Protein AF-A0A7V9IJB0-F1 (afdb_monomer_lite)

Secondary structure (DSSP, 8-state):
----TTSS--TT-------EEEEE-TTT--EEEEES-TT-HHHHHHHHH-TTTEE-GGGS-HHHHHT-PPPHHHHHHHHHHHHHHSS-HHHHHHT-SPPPPPPPP--------------

Foldseek 3Di:
DPDPPPDPDDPPDPDDDPQWDWDADPPPRDIAIEGDDPPDPVVVVVCVVPVPRYDYNVPDDPVVVVPDDDDPVVVVVVVVVCLQPVDDPVVNVVPPPRDDDDDPPPPPDPPPDPPDDDD

pLDDT: mean 76.52, std 19.61, range [32.88, 96.81]

Radius of gyration: 21.67 Å; chains: 1; bounding box: 53×58×51 Å

Sequence (119 aa):
MQRTEDTGQSGSDNYVRNSVKAVIDAYDGSVTFYVVDDADPILKTWQSVYPDLFTPGDEVPDELREHFRYPEDLFRVQTELYSKYRLEAADFFDRQGAWSVAQAPSIAPRSEGADTAVP

Structure (mmCIF, N/CA/C/O backbone):
data_AF-A0A7V9IJB0-F1
#
_entry.id   AF-A0A7V9IJB0-F1
#
loop_
_atom_site.group_PDB
_atom_site.id
_atom_site.type_symbol
_atom_site.label_atom_id
_atom_site.label_alt_id
_atom_site.label_comp_id
_atom_site.label_asym_id
_atom_site.label_entity_id
_atom_site.label_seq_id
_atom_site.pdbx_PDB_ins_code
_atom_site.Cartn_x
_atom_site.Cartn_y
_atom_site.Cartn_z
_atom_site.occupancy
_atom_site.B_iso_or_equiv
_atom_site.auth_seq_id
_atom_site.auth_comp_id
_atom_site.auth_asym_id
_atom_site.auth_atom_id
_atom_site.pdbx_PDB_model_num
ATOM 1 N N . MET A 1 1 ? 27.015 3.263 -10.209 1.00 41.66 1 MET A N 1
ATOM 2 C CA . MET A 1 1 ? 25.607 2.905 -9.941 1.00 41.66 1 MET A CA 1
ATOM 3 C C . MET A 1 1 ? 25.3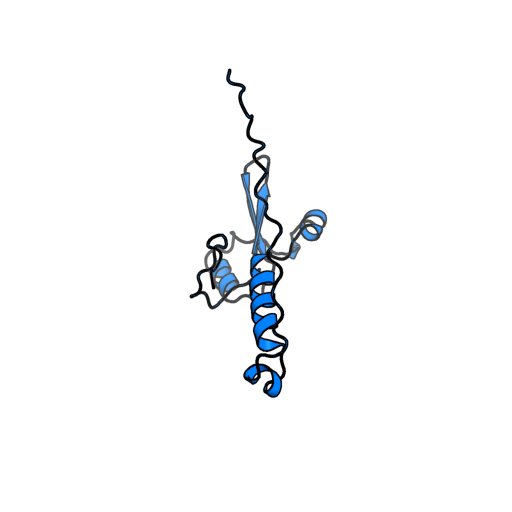93 2.978 -8.431 1.00 41.66 1 MET A C 1
ATOM 5 O O . MET A 1 1 ? 25.412 1.950 -7.770 1.00 41.66 1 MET A O 1
ATOM 9 N N . GLN A 1 2 ? 25.323 4.183 -7.860 1.00 32.88 2 GLN A N 1
ATOM 10 C CA . GLN A 1 2 ? 24.994 4.347 -6.439 1.00 32.88 2 GLN A CA 1
ATOM 11 C C . GLN A 1 2 ? 23.480 4.166 -6.327 1.00 32.88 2 GLN A C 1
ATOM 13 O O . GLN A 1 2 ? 22.729 5.027 -6.772 1.00 32.88 2 GLN A O 1
ATOM 18 N N . ARG A 1 3 ? 23.041 2.987 -5.870 1.00 49.59 3 ARG A N 1
ATOM 19 C CA . ARG A 1 3 ? 21.636 2.761 -5.524 1.00 49.59 3 ARG A CA 1
ATOM 20 C C . ARG A 1 3 ? 21.398 3.481 -4.211 1.00 49.59 3 ARG A C 1
ATOM 22 O O . ARG A 1 3 ? 22.019 3.142 -3.213 1.00 49.59 3 ARG A O 1
ATOM 29 N N . THR A 1 4 ? 20.566 4.505 -4.270 1.00 49.88 4 THR A N 1
ATOM 30 C CA . THR A 1 4 ? 20.122 5.304 -3.138 1.00 49.88 4 THR A CA 1
ATOM 31 C C . THR A 1 4 ? 19.570 4.379 -2.051 1.00 49.88 4 THR A C 1
ATOM 33 O O . THR A 1 4 ? 18.558 3.721 -2.268 1.00 49.88 4 THR A O 1
ATOM 36 N N . GLU A 1 5 ? 20.247 4.320 -0.902 1.00 51.38 5 GLU A N 1
ATOM 37 C CA . GLU A 1 5 ? 19.873 3.525 0.286 1.00 51.38 5 GLU A CA 1
ATOM 38 C C . GLU A 1 5 ? 18.559 3.995 0.946 1.00 51.38 5 GLU A C 1
ATOM 40 O O . GLU A 1 5 ? 18.138 3.459 1.963 1.00 51.38 5 GLU A O 1
ATOM 45 N N . ASP A 1 6 ? 17.905 4.996 0.355 1.00 56.31 6 ASP A N 1
ATOM 46 C CA . ASP A 1 6 ? 16.731 5.697 0.883 1.00 56.31 6 ASP A CA 1
ATOM 47 C C . ASP A 1 6 ? 15.400 5.031 0.497 1.00 56.31 6 ASP A C 1
ATOM 49 O O . ASP A 1 6 ? 14.324 5.485 0.869 1.00 56.31 6 ASP A O 1
ATOM 53 N N . THR A 1 7 ? 15.450 3.942 -0.271 1.00 59.00 7 THR A N 1
ATOM 54 C CA . THR A 1 7 ? 14.273 3.102 -0.519 1.00 59.00 7 THR A CA 1
ATOM 55 C C . THR A 1 7 ? 14.418 1.766 0.153 1.00 59.00 7 THR A C 1
ATOM 57 O O . THR A 1 7 ? 15.457 1.126 0.016 1.00 59.00 7 THR A O 1
ATOM 60 N N . GLY A 1 8 ? 13.344 1.299 0.790 1.00 61.66 8 GLY A N 1
ATOM 61 C CA . GLY A 1 8 ? 13.279 0.000 1.467 1.00 61.66 8 GLY A CA 1
ATOM 62 C C . GLY A 1 8 ? 13.382 -1.223 0.545 1.00 61.66 8 GLY A C 1
ATOM 63 O O . GLY A 1 8 ? 12.994 -2.308 0.959 1.00 61.66 8 GLY A O 1
ATOM 64 N N . GLN A 1 9 ? 13.867 -1.057 -0.689 1.00 60.38 9 GLN A N 1
ATOM 65 C CA . GLN A 1 9 ? 14.067 -2.119 -1.670 1.00 60.38 9 GLN A CA 1
ATOM 66 C C . GLN A 1 9 ? 15.563 -2.352 -1.907 1.00 60.38 9 GLN A C 1
ATOM 68 O O . GLN A 1 9 ? 16.300 -1.456 -2.328 1.00 60.38 9 GLN A O 1
ATOM 73 N N . SER A 1 10 ? 16.003 -3.581 -1.654 1.00 64.62 10 SER A N 1
ATOM 74 C CA . SER A 1 10 ? 17.345 -4.075 -1.945 1.00 64.62 10 SER A CA 1
ATOM 75 C C . SER A 1 10 ? 17.483 -4.429 -3.428 1.00 64.62 10 SER A C 1
ATOM 77 O O . SER A 1 10 ? 16.531 -4.808 -4.105 1.00 64.62 10 SER A O 1
ATOM 79 N N . GLY A 1 11 ? 18.712 -4.401 -3.951 1.00 66.25 11 GLY A N 1
ATOM 80 C CA . GLY A 1 11 ? 19.006 -4.844 -5.322 1.00 66.25 11 GLY A CA 1
ATOM 81 C C . GLY A 1 11 ? 18.730 -6.332 -5.596 1.00 66.25 11 GLY A C 1
ATOM 82 O O . GLY A 1 11 ? 18.851 -6.756 -6.744 1.00 66.25 11 GLY A O 1
ATOM 83 N N . SER A 1 12 ? 18.405 -7.115 -4.565 1.00 74.19 12 SER A N 1
ATOM 84 C CA . SER A 1 12 ? 17.994 -8.521 -4.651 1.00 74.19 12 SER A CA 1
ATOM 85 C C . SER A 1 12 ? 16.489 -8.722 -4.835 1.00 74.19 12 SER A C 1
ATOM 87 O O . SER A 1 12 ? 16.064 -9.850 -5.081 1.00 74.19 12 SER A O 1
ATOM 89 N N . ASP A 1 13 ? 15.687 -7.670 -4.683 1.00 76.38 13 ASP A N 1
ATOM 90 C CA . ASP A 1 13 ? 14.237 -7.804 -4.643 1.00 76.38 13 ASP A CA 1
ATOM 91 C C . ASP A 1 13 ? 13.693 -7.986 -6.061 1.00 76.38 13 ASP A C 1
ATOM 93 O O . ASP A 1 13 ? 13.961 -7.204 -6.974 1.00 76.38 13 ASP A O 1
ATOM 97 N N . ASN A 1 14 ? 12.947 -9.070 -6.262 1.00 84.00 14 ASN A N 1
ATOM 98 C CA . ASN A 1 14 ? 12.400 -9.470 -7.559 1.00 84.00 14 ASN A CA 1
ATOM 99 C C . ASN A 1 14 ? 10.877 -9.290 -7.648 1.00 84.00 14 ASN A C 1
ATOM 101 O O . ASN A 1 14 ? 10.283 -9.596 -8.683 1.00 84.00 14 ASN A O 1
ATOM 105 N N . TYR A 1 15 ? 10.246 -8.811 -6.575 1.00 86.44 15 TYR A N 1
ATOM 106 C CA . TYR A 1 15 ? 8.805 -8.650 -6.474 1.00 86.44 15 TYR A CA 1
ATOM 107 C C . TYR A 1 15 ? 8.454 -7.365 -5.736 1.00 86.44 15 TYR A C 1
ATOM 109 O O . TYR A 1 15 ? 8.913 -7.137 -4.621 1.00 86.44 15 TYR A O 1
ATOM 117 N N . VAL A 1 16 ? 7.595 -6.553 -6.346 1.00 87.56 16 VAL A N 1
ATOM 118 C CA . VAL A 1 16 ? 7.068 -5.333 -5.738 1.00 87.56 16 VAL A CA 1
ATOM 119 C C . VAL A 1 16 ? 5.671 -5.045 -6.297 1.00 87.56 16 VAL A C 1
ATOM 121 O O . VAL A 1 16 ? 5.440 -5.138 -7.506 1.00 87.56 16 VAL A O 1
ATOM 124 N N . ARG A 1 17 ? 4.718 -4.726 -5.414 1.00 91.19 17 ARG A N 1
ATOM 125 C CA . ARG A 1 17 ? 3.319 -4.408 -5.743 1.00 91.19 17 ARG A CA 1
ATOM 126 C C . ARG A 1 17 ? 2.771 -3.337 -4.800 1.00 91.19 17 ARG A C 1
ATOM 128 O O . ARG A 1 17 ? 3.274 -3.154 -3.697 1.00 91.19 17 ARG A O 1
ATOM 135 N N . ASN A 1 18 ? 1.731 -2.634 -5.245 1.00 92.81 18 ASN A N 1
ATOM 136 C CA . ASN A 1 18 ? 0.996 -1.642 -4.453 1.00 92.81 18 ASN A CA 1
ATOM 137 C C . ASN A 1 18 ? -0.318 -2.249 -3.938 1.00 92.81 18 ASN A C 1
ATOM 139 O O . ASN A 1 18 ? -1.397 -1.796 -4.312 1.00 92.81 18 ASN A O 1
ATOM 143 N N . SER A 1 19 ? -0.219 -3.318 -3.151 1.00 94.12 19 SER A N 1
ATOM 144 C CA . SER A 1 19 ? -1.374 -4.174 -2.851 1.00 94.12 19 SER A CA 1
ATOM 145 C C . SER A 1 19 ? -2.247 -3.653 -1.715 1.00 94.12 19 SER A C 1
ATOM 147 O O . SER A 1 19 ? -3.443 -3.928 -1.692 1.00 94.12 19 SER A O 1
ATOM 149 N N . VAL A 1 20 ? -1.669 -2.889 -0.783 1.00 94.81 20 VAL A N 1
ATOM 150 C CA . VAL A 1 20 ? -2.346 -2.404 0.428 1.00 94.81 20 VAL A CA 1
ATOM 151 C C . VAL A 1 20 ? -1.983 -0.945 0.695 1.00 94.81 20 VAL A C 1
ATOM 153 O O . VAL A 1 20 ? -0.842 -0.528 0.483 1.00 94.81 20 VAL A O 1
ATOM 156 N N . LYS A 1 21 ? -2.946 -0.173 1.205 1.00 94.44 21 LYS A N 1
ATOM 157 C CA . LYS A 1 21 ? -2.736 1.164 1.771 1.00 94.44 21 LYS A CA 1
ATOM 158 C C . LYS A 1 21 ? -3.056 1.142 3.258 1.00 94.44 21 LYS A C 1
ATOM 160 O O . LYS A 1 21 ? -4.158 0.770 3.643 1.00 94.44 21 LYS A O 1
ATOM 165 N N . ALA A 1 22 ? -2.097 1.554 4.080 1.00 94.44 22 ALA A N 1
ATOM 166 C CA . ALA A 1 22 ? -2.313 1.764 5.505 1.00 94.44 22 ALA A CA 1
ATOM 167 C C . ALA A 1 22 ? -2.719 3.220 5.747 1.00 94.44 22 ALA A C 1
ATOM 169 O O . ALA A 1 22 ? -2.058 4.141 5.263 1.00 94.44 22 ALA A O 1
ATOM 170 N N . VAL A 1 23 ? -3.802 3.415 6.487 1.00 94.25 23 VAL A N 1
ATOM 171 C CA . VAL A 1 23 ? -4.328 4.725 6.872 1.00 94.25 23 VAL A CA 1
ATOM 172 C C . VAL A 1 23 ? -4.314 4.784 8.386 1.00 94.25 23 VAL A C 1
ATOM 174 O O . VAL A 1 23 ? -4.744 3.8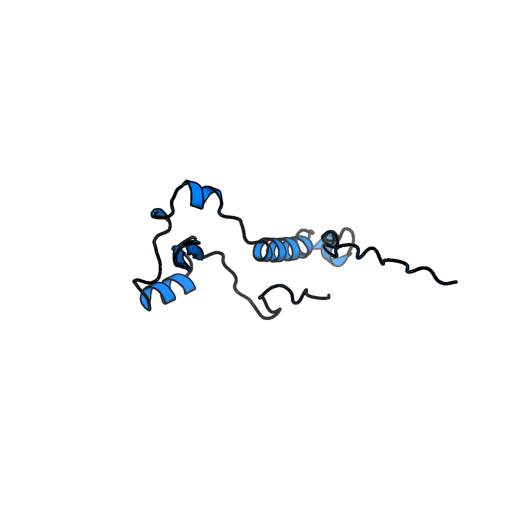37 9.038 1.00 94.25 23 VAL A O 1
ATOM 177 N N . ILE A 1 24 ? -3.786 5.876 8.926 1.00 94.94 24 ILE A N 1
ATOM 178 C CA . ILE A 1 24 ? -3.666 6.082 10.366 1.00 94.94 24 ILE A CA 1
ATOM 179 C C . ILE A 1 24 ? -4.656 7.172 10.759 1.00 94.94 24 ILE A C 1
ATOM 181 O O . ILE A 1 24 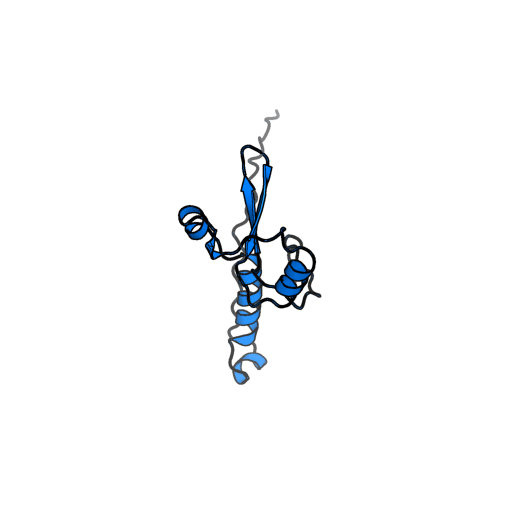? -4.611 8.269 10.196 1.00 94.94 24 ILE A O 1
ATOM 185 N N . ASP A 1 25 ? -5.529 6.873 11.714 1.00 93.38 25 ASP A N 1
ATOM 186 C CA . ASP A 1 25 ? -6.365 7.885 12.344 1.00 93.38 25 ASP A CA 1
ATOM 187 C C . ASP A 1 25 ? -5.485 8.812 13.196 1.00 93.38 25 ASP A C 1
ATOM 189 O O . ASP A 1 25 ? -4.693 8.371 14.031 1.00 93.38 25 ASP A O 1
ATOM 193 N N . ALA A 1 26 ? -5.588 10.119 12.962 1.00 93.81 26 ALA A N 1
ATOM 194 C CA . ALA A 1 26 ? -4.730 11.104 13.615 1.00 93.81 26 ALA A CA 1
ATOM 195 C C . ALA A 1 26 ? -5.106 11.380 15.082 1.00 93.81 26 ALA A C 1
ATOM 197 O O . ALA A 1 26 ? -4.299 11.956 15.813 1.00 93.81 26 ALA A O 1
ATOM 198 N N . TYR A 1 27 ? -6.318 11.018 15.507 1.00 94.31 27 TYR A N 1
ATOM 199 C CA . TYR A 1 27 ? -6.821 11.254 16.856 1.00 94.31 27 TYR A CA 1
ATOM 200 C C . TYR A 1 27 ? -6.473 10.112 17.806 1.00 94.31 27 TYR A C 1
ATOM 202 O O . TYR A 1 27 ? -6.023 10.380 18.921 1.00 94.31 27 TYR A O 1
ATOM 210 N N . ASP A 1 28 ? -6.679 8.861 17.389 1.00 95.62 28 ASP A N 1
ATOM 211 C CA . ASP A 1 28 ? -6.460 7.685 18.244 1.00 95.62 28 ASP A CA 1
ATOM 212 C C . ASP A 1 28 ? -5.285 6.790 17.817 1.00 95.62 28 ASP A C 1
ATOM 214 O O . ASP A 1 28 ? -4.844 5.940 18.595 1.00 95.62 28 ASP A O 1
ATOM 218 N N . GLY A 1 29 ? -4.718 7.014 16.628 1.00 95.31 29 GLY A N 1
ATOM 219 C CA . GLY A 1 29 ? -3.592 6.242 16.106 1.00 95.31 29 GLY A CA 1
ATOM 220 C C . GLY A 1 29 ? -3.968 4.857 15.578 1.00 95.31 29 GLY A C 1
ATOM 221 O O . GLY A 1 29 ? -3.072 4.059 15.293 1.00 95.31 29 GLY A O 1
ATOM 222 N N . SER A 1 30 ? -5.260 4.544 15.453 1.00 95.44 30 SER A N 1
ATOM 223 C CA . SER A 1 30 ? -5.720 3.299 14.845 1.00 95.44 30 SER A CA 1
ATOM 224 C C . SER A 1 30 ? -5.253 3.200 13.394 1.00 95.44 30 SER A C 1
ATOM 226 O O . SER A 1 30 ? -5.188 4.186 12.661 1.00 95.44 30 SER A O 1
ATOM 228 N N . VAL A 1 31 ? -4.882 1.987 12.981 1.00 95.94 31 VAL A N 1
ATOM 229 C CA . VAL A 1 31 ? -4.385 1.713 11.631 1.00 95.94 31 VAL A CA 1
ATOM 230 C C . VAL A 1 31 ? -5.395 0.843 10.909 1.00 95.94 31 VAL A C 1
ATOM 232 O O . VAL A 1 31 ? -5.721 -0.245 11.378 1.00 95.94 31 VAL A O 1
ATOM 235 N N . THR A 1 32 ? -5.853 1.304 9.751 1.00 95.81 32 THR A N 1
ATOM 236 C CA . THR A 1 32 ? -6.725 0.538 8.858 1.00 95.81 32 THR A CA 1
ATOM 237 C C . THR A 1 32 ? -5.963 0.181 7.589 1.00 95.81 32 THR A C 1
ATOM 239 O O . THR A 1 32 ? -5.350 1.049 6.962 1.00 95.81 32 THR A O 1
ATOM 242 N N . PHE A 1 33 ? -5.986 -1.095 7.207 1.00 96.44 33 PHE A N 1
ATOM 243 C CA . PHE A 1 33 ? -5.324 -1.592 6.003 1.00 96.44 33 PHE A CA 1
ATOM 244 C C . PHE A 1 33 ? -6.348 -1.823 4.898 1.00 96.44 33 PHE A C 1
ATOM 246 O O . PHE A 1 33 ? -7.094 -2.794 4.939 1.00 96.44 33 PHE A O 1
ATOM 253 N N . TYR A 1 34 ? -6.350 -0.967 3.883 1.00 96.19 34 TYR A N 1
ATOM 254 C CA . TYR A 1 34 ? -7.238 -1.093 2.735 1.00 96.19 34 TYR A CA 1
ATOM 255 C C . TYR A 1 34 ? -6.580 -1.858 1.593 1.00 96.19 34 TYR A C 1
ATOM 257 O O . TYR A 1 34 ? -5.453 -1.558 1.189 1.00 96.19 34 TYR A O 1
ATOM 265 N N . VAL A 1 35 ? -7.309 -2.822 1.043 1.00 95.62 35 VAL A N 1
ATOM 266 C CA . VAL A 1 35 ? -6.890 -3.610 -0.120 1.00 95.62 35 VAL A CA 1
ATOM 267 C C . VAL A 1 35 ? -7.020 -2.773 -1.391 1.00 95.62 35 VAL A C 1
ATOM 269 O O . VAL A 1 35 ? -8.084 -2.232 -1.671 1.00 95.62 35 VAL A O 1
ATOM 272 N N . VAL A 1 36 ? -5.944 -2.679 -2.173 1.00 93.88 36 VAL A N 1
ATOM 273 C CA . VAL A 1 36 ? -5.913 -1.951 -3.456 1.00 93.88 36 VAL A CA 1
ATOM 274 C C . VAL A 1 36 ? -5.773 -2.884 -4.655 1.00 93.88 36 VAL A C 1
ATOM 276 O O . VAL A 1 36 ? -6.379 -2.623 -5.689 1.00 93.88 36 VAL A O 1
ATOM 279 N N . ASP A 1 37 ? -4.993 -3.959 -4.531 1.00 92.81 37 ASP A N 1
ATOM 280 C CA . ASP A 1 37 ? -4.837 -4.982 -5.574 1.00 92.81 37 ASP A CA 1
ATOM 281 C C . ASP A 1 37 ? -5.253 -6.340 -5.003 1.00 92.81 37 ASP A C 1
ATOM 283 O O . ASP A 1 37 ? -4.472 -7.013 -4.328 1.00 92.81 37 ASP A O 1
ATOM 287 N N . ASP A 1 38 ? -6.503 -6.727 -5.253 1.00 92.06 38 ASP A N 1
ATOM 288 C CA . ASP A 1 38 ? -7.068 -7.998 -4.794 1.00 92.06 38 ASP A CA 1
ATOM 289 C C . ASP A 1 38 ? -6.513 -9.210 -5.561 1.00 92.06 38 ASP A C 1
ATOM 291 O O . ASP A 1 38 ? -6.721 -10.353 -5.151 1.00 92.06 38 ASP A O 1
ATOM 295 N N . ALA A 1 39 ? -5.788 -8.992 -6.662 1.00 93.94 39 ALA A N 1
ATOM 296 C CA . ALA A 1 39 ? -5.223 -10.052 -7.479 1.00 93.94 39 ALA A CA 1
ATOM 297 C C . ALA A 1 39 ? -3.865 -10.542 -6.952 1.00 93.94 39 ALA A C 1
ATOM 299 O O . ALA A 1 39 ? -3.419 -11.617 -7.367 1.00 93.94 39 ALA A O 1
ATOM 300 N N . ASP A 1 40 ? -3.232 -9.814 -6.024 1.00 94.75 40 ASP A N 1
ATOM 301 C CA . ASP A 1 40 ? -1.919 -10.156 -5.475 1.00 94.75 40 ASP A CA 1
ATOM 302 C C . ASP A 1 40 ? -1.944 -11.492 -4.692 1.00 94.75 40 ASP A C 1
ATOM 304 O O . ASP A 1 40 ? -2.606 -11.601 -3.654 1.00 94.75 40 ASP A O 1
ATOM 308 N N . PRO A 1 41 ? -1.195 -12.526 -5.132 1.00 93.75 41 PRO A N 1
ATOM 309 C CA . PRO A 1 41 ? -1.147 -13.817 -4.445 1.00 93.75 41 PRO A CA 1
ATOM 310 C C . PRO A 1 41 ? -0.528 -13.744 -3.041 1.00 93.75 41 PRO A C 1
ATOM 312 O O . PRO A 1 41 ? -0.901 -14.533 -2.165 1.00 93.75 41 PRO A O 1
ATOM 315 N N . ILE A 1 42 ? 0.398 -12.809 -2.803 1.00 93.88 42 ILE A N 1
ATOM 316 C CA . ILE A 1 42 ? 0.994 -12.612 -1.479 1.00 93.88 42 ILE A CA 1
ATOM 317 C C . ILE A 1 42 ? -0.071 -12.053 -0.539 1.00 93.88 42 ILE A C 1
ATOM 319 O O . ILE A 1 42 ? -0.281 -12.613 0.537 1.00 93.88 42 ILE A O 1
ATOM 323 N N . LEU A 1 43 ? -0.809 -11.023 -0.966 1.00 95.44 43 LEU A N 1
ATOM 324 C CA . LEU A 1 43 ? -1.904 -10.456 -0.177 1.00 95.44 43 LEU A CA 1
ATOM 325 C C . LEU A 1 43 ? -2.980 -11.498 0.153 1.00 95.44 43 LEU A C 1
ATOM 327 O O . LEU A 1 43 ? -3.361 -11.621 1.314 1.00 95.44 43 LEU A O 1
ATOM 331 N N . LYS A 1 44 ? -3.408 -12.307 -0.825 1.00 95.00 44 LYS A N 1
ATOM 332 C CA . LYS A 1 44 ? -4.392 -13.385 -0.600 1.00 95.00 44 LYS A CA 1
ATOM 333 C C . LYS A 1 44 ? -3.962 -14.361 0.494 1.00 95.00 44 LYS A C 1
ATOM 335 O O . LYS A 1 44 ? -4.786 -14.830 1.280 1.00 95.00 44 LYS A O 1
ATOM 340 N N . THR A 1 45 ? -2.666 -14.660 0.560 1.00 95.75 45 THR A N 1
ATOM 341 C CA . THR A 1 45 ? -2.106 -15.522 1.606 1.00 95.75 45 THR A CA 1
ATOM 342 C C . THR A 1 45 ? -2.221 -14.851 2.975 1.00 95.75 45 THR A C 1
ATOM 344 O O . THR A 1 45 ? -2.708 -15.473 3.915 1.00 95.75 45 THR A O 1
ATOM 347 N N . TRP A 1 46 ? -1.855 -13.570 3.088 1.00 95.56 46 TRP A N 1
ATOM 348 C CA . TRP A 1 46 ? -1.979 -12.819 4.343 1.00 95.56 46 TRP A CA 1
ATOM 349 C C . TRP A 1 46 ? -3.429 -12.656 4.799 1.00 95.56 46 TRP A C 1
ATOM 351 O O . TRP A 1 46 ? -3.703 -12.850 5.979 1.00 95.56 46 TRP A O 1
ATOM 361 N N . GLN A 1 47 ? -4.361 -12.387 3.885 1.00 95.25 47 GLN A N 1
ATOM 362 C CA . GLN A 1 47 ? -5.796 -12.347 4.188 1.00 95.25 47 GLN A CA 1
ATOM 363 C C . GLN A 1 47 ? -6.322 -13.696 4.688 1.00 95.25 47 GLN A C 1
ATOM 365 O O . GLN A 1 47 ? -7.171 -13.738 5.570 1.00 95.25 47 GLN A O 1
ATOM 370 N N . SER A 1 48 ? -5.792 -14.808 4.167 1.00 94.56 48 SER A N 1
ATOM 371 C CA . SER A 1 48 ? -6.171 -16.150 4.631 1.00 94.56 48 SER A CA 1
ATOM 372 C C . SER A 1 48 ? -5.690 -16.435 6.058 1.00 94.56 48 SER A C 1
ATOM 374 O O . SER A 1 48 ? -6.341 -17.177 6.788 1.00 94.56 48 SER A O 1
ATOM 376 N N . VAL A 1 49 ? -4.548 -15.866 6.459 1.00 96.81 49 VAL A N 1
ATOM 377 C CA . VAL A 1 49 ? -3.988 -16.023 7.813 1.00 96.81 49 VAL A CA 1
ATOM 378 C C . VAL A 1 49 ? -4.626 -15.038 8.802 1.00 96.81 49 VAL A C 1
ATOM 380 O O . VAL A 1 49 ? -4.852 -15.400 9.956 1.00 96.81 49 VAL A O 1
ATOM 383 N N . TYR A 1 50 ? -4.942 -13.819 8.356 1.00 95.62 50 TYR A N 1
ATOM 384 C CA . TYR A 1 50 ? -5.502 -12.734 9.167 1.00 95.62 50 TYR A CA 1
ATOM 385 C C . TYR A 1 50 ? -6.770 -12.160 8.515 1.00 95.62 50 TYR A C 1
ATOM 387 O O . TYR A 1 50 ? -6.713 -11.095 7.895 1.00 95.62 50 TYR A O 1
ATOM 395 N N . PRO A 1 51 ? -7.919 -12.845 8.647 1.00 91.19 51 PRO A N 1
ATOM 396 C CA . PRO A 1 51 ? -9.147 -12.464 7.949 1.00 91.19 51 PRO A CA 1
ATOM 397 C C . PRO A 1 51 ? -9.683 -11.087 8.364 1.00 91.19 51 PRO A C 1
ATOM 399 O O . PRO A 1 51 ? -10.237 -10.384 7.527 1.00 91.19 51 PRO A O 1
ATOM 402 N N . ASP A 1 52 ? -9.462 -10.676 9.616 1.00 93.75 52 ASP A N 1
ATOM 403 C CA . ASP A 1 52 ? -9.997 -9.420 10.164 1.00 93.75 52 ASP A CA 1
ATOM 404 C C . ASP A 1 52 ? -9.026 -8.229 10.044 1.00 93.75 52 ASP A C 1
ATOM 406 O O . ASP A 1 52 ? -9.341 -7.123 10.474 1.00 93.75 52 ASP A O 1
ATOM 410 N N . LEU A 1 53 ? -7.816 -8.442 9.509 1.00 95.12 53 LEU A N 1
ATOM 411 C CA . LEU A 1 53 ? -6.779 -7.402 9.452 1.00 95.12 53 LEU A CA 1
ATOM 412 C C . LEU A 1 53 ? -6.959 -6.442 8.269 1.00 95.12 53 LEU A C 1
ATOM 414 O O . LEU A 1 53 ? -6.510 -5.297 8.332 1.00 95.12 53 LEU A O 1
ATOM 418 N N . PHE A 1 54 ? -7.564 -6.917 7.181 1.00 96.12 54 PHE A N 1
ATOM 419 C CA . PHE A 1 54 ? -7.649 -6.188 5.921 1.00 96.12 54 PHE A CA 1
ATOM 420 C C . PHE A 1 54 ? -9.086 -5.785 5.617 1.00 96.12 54 PHE A C 1
ATOM 422 O O . PHE A 1 54 ? -9.988 -6.617 5.592 1.00 96.12 54 PHE A O 1
ATOM 429 N N . THR A 1 55 ? -9.265 -4.512 5.296 1.00 95.50 55 THR A N 1
ATOM 430 C CA . THR A 1 55 ? -10.537 -3.928 4.891 1.00 95.50 55 THR A CA 1
ATOM 431 C C . THR A 1 55 ? -10.640 -3.931 3.360 1.00 95.50 55 THR A C 1
ATOM 433 O O . THR A 1 55 ? -9.681 -3.538 2.680 1.00 95.50 55 THR A O 1
ATOM 436 N N . PRO A 1 56 ? -11.774 -4.366 2.782 1.00 94.75 56 PRO A N 1
ATOM 437 C CA . PRO A 1 56 ? -12.013 -4.288 1.345 1.00 94.75 56 PRO A CA 1
ATOM 438 C C . PRO A 1 56 ? -11.802 -2.875 0.788 1.00 94.75 56 PRO A C 1
ATOM 440 O O . PRO A 1 56 ? -12.159 -1.879 1.415 1.00 94.75 56 PRO A O 1
ATOM 443 N N . GLY A 1 57 ? -11.249 -2.780 -0.424 1.00 90.75 57 GLY A N 1
ATOM 444 C CA . GLY A 1 57 ? -11.007 -1.493 -1.088 1.00 90.75 57 GLY A CA 1
ATOM 445 C C . GLY A 1 57 ? -12.279 -0.691 -1.379 1.00 90.75 57 GLY A C 1
ATOM 446 O O . GLY A 1 57 ? -12.228 0.537 -1.481 1.00 90.75 57 GLY A O 1
ATOM 447 N N . ASP A 1 58 ? -13.423 -1.366 -1.467 1.00 92.19 58 ASP A N 1
ATOM 448 C CA . ASP A 1 58 ? -14.734 -0.747 -1.681 1.00 92.19 58 ASP A CA 1
ATOM 449 C C . ASP A 1 58 ? -15.210 0.051 -0.457 1.00 92.19 58 ASP A C 1
ATOM 451 O O . ASP A 1 58 ? -15.960 1.012 -0.603 1.00 92.19 58 ASP A O 1
ATOM 455 N N . GLU A 1 59 ? -14.717 -0.284 0.738 1.00 94.19 59 GLU A N 1
ATOM 456 C CA . GLU A 1 59 ? -15.047 0.413 1.988 1.00 94.19 59 GLU A CA 1
ATOM 457 C C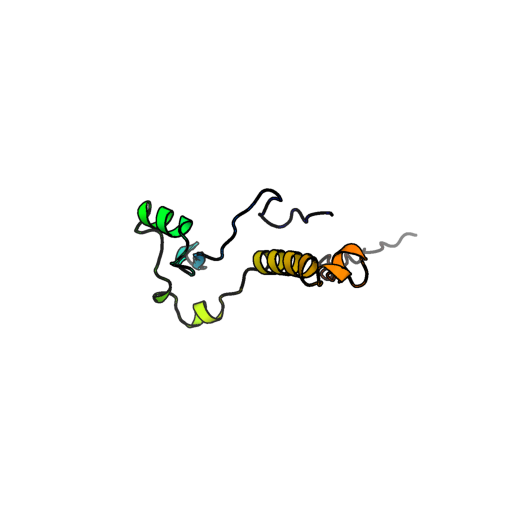 . GLU A 1 59 ? -14.197 1.675 2.215 1.00 94.19 59 GLU A C 1
ATOM 459 O O . GLU A 1 59 ? -14.430 2.416 3.168 1.00 94.19 59 GLU A O 1
ATOM 464 N N . VAL A 1 60 ? -13.223 1.959 1.340 1.00 94.12 60 VAL A N 1
ATOM 465 C CA . VAL A 1 60 ? -12.451 3.210 1.399 1.00 94.12 60 VAL A CA 1
ATOM 466 C C . VAL A 1 60 ? -13.398 4.401 1.154 1.00 94.12 60 VAL A C 1
ATOM 468 O O . VAL A 1 60 ? -14.106 4.409 0.143 1.00 94.12 60 VAL A O 1
ATOM 471 N N . PRO A 1 61 ? -13.395 5.440 2.010 1.00 94.50 61 PRO A N 1
ATOM 472 C CA . PRO A 1 61 ? -14.132 6.676 1.750 1.00 94.50 61 PRO A CA 1
ATOM 473 C C . PRO A 1 61 ? -13.673 7.364 0.455 1.00 94.50 61 PRO A C 1
ATOM 475 O O . PRO A 1 61 ? -12.475 7.416 0.176 1.00 94.50 61 PRO A O 1
ATOM 478 N N . ASP A 1 62 ? -14.598 7.939 -0.317 1.00 94.19 62 ASP A N 1
ATOM 479 C CA . ASP A 1 62 ? -14.286 8.532 -1.630 1.00 94.19 62 ASP A CA 1
ATOM 480 C C . ASP A 1 62 ? -13.226 9.637 -1.552 1.00 94.19 62 ASP A C 1
ATOM 482 O O . ASP A 1 62 ? -12.242 9.595 -2.289 1.00 94.19 62 ASP A O 1
ATOM 486 N N . GLU A 1 63 ? -13.356 10.551 -0.587 1.00 93.06 63 GLU A N 1
ATOM 487 C CA . GLU A 1 63 ? -12.378 11.623 -0.349 1.00 93.06 63 GLU A CA 1
ATOM 488 C C . GLU A 1 63 ? -10.967 11.063 -0.106 1.00 93.06 63 GLU A C 1
ATOM 490 O O . GLU A 1 63 ? -9.970 11.580 -0.606 1.00 93.06 63 GLU A O 1
ATOM 495 N N . LEU A 1 64 ? -10.864 9.956 0.631 1.00 92.50 64 LEU A N 1
ATOM 496 C CA . LEU A 1 64 ? -9.584 9.319 0.918 1.00 92.50 64 LEU A CA 1
ATOM 497 C C . LEU A 1 64 ? -9.012 8.621 -0.321 1.00 92.50 64 LEU A C 1
ATOM 499 O O . LEU A 1 64 ? -7.808 8.703 -0.581 1.00 92.50 64 LEU A O 1
ATOM 503 N N . ARG A 1 65 ? -9.877 7.965 -1.101 1.00 92.50 65 ARG A N 1
ATOM 504 C CA . ARG A 1 65 ? -9.512 7.286 -2.348 1.00 92.50 65 ARG A CA 1
ATOM 505 C C . ARG A 1 65 ? -8.961 8.274 -3.379 1.00 92.50 65 ARG A C 1
ATOM 507 O O . ARG A 1 65 ? -7.975 7.958 -4.043 1.00 92.50 65 ARG A O 1
ATOM 514 N N . GLU A 1 66 ? -9.523 9.478 -3.468 1.00 94.19 66 GLU A N 1
ATOM 515 C CA . GLU A 1 66 ? -9.033 10.553 -4.347 1.00 94.19 66 GLU A CA 1
ATOM 516 C C . GLU A 1 66 ? -7.597 10.995 -4.020 1.00 94.19 66 GLU A C 1
ATOM 518 O O . GLU A 1 66 ? -6.859 11.454 -4.895 1.00 94.19 66 GLU A O 1
ATOM 523 N N . HIS A 1 67 ? -7.161 10.812 -2.773 1.00 93.62 67 HIS A N 1
ATOM 524 C CA . HIS A 1 67 ? -5.815 11.160 -2.323 1.00 93.62 67 HIS A CA 1
ATOM 525 C C . HIS A 1 67 ? -4.805 10.010 -2.406 1.00 93.62 67 HIS A C 1
ATOM 527 O O . HIS A 1 67 ? -3.633 10.194 -2.053 1.00 93.62 67 HIS A O 1
ATOM 533 N N . PHE A 1 68 ? -5.197 8.835 -2.903 1.00 91.69 68 PHE A N 1
ATOM 534 C CA . PHE A 1 68 ? -4.267 7.728 -3.094 1.00 91.69 68 PHE A CA 1
ATOM 535 C C . PHE A 1 68 ? -3.207 8.078 -4.138 1.00 91.69 68 PHE A C 1
ATOM 537 O O . PHE A 1 68 ? -3.469 8.204 -5.332 1.00 91.69 68 PHE A O 1
ATOM 544 N N . ARG A 1 69 ? -1.957 8.189 -3.681 1.00 90.69 69 ARG A N 1
ATOM 545 C CA . ARG A 1 69 ? -0.810 8.416 -4.561 1.00 90.69 69 ARG A CA 1
ATOM 546 C C . ARG A 1 69 ? -0.203 7.103 -5.031 1.00 90.69 69 ARG A C 1
ATOM 548 O O . ARG A 1 69 ? -0.112 6.115 -4.285 1.00 90.69 69 ARG A O 1
ATOM 555 N N . TYR A 1 70 ? 0.253 7.124 -6.279 1.00 88.50 70 TYR A N 1
ATOM 556 C CA . TYR A 1 70 ? 1.096 6.067 -6.808 1.00 88.50 70 TYR A CA 1
ATOM 557 C C . TYR A 1 70 ? 2.449 6.075 -6.078 1.00 88.50 70 TYR A C 1
ATOM 559 O O . TYR A 1 70 ? 3.021 7.156 -5.915 1.00 88.50 70 TYR A O 1
ATOM 567 N N . PRO A 1 71 ? 2.964 4.921 -5.618 1.00 88.31 71 PRO A N 1
ATOM 568 C CA . PRO A 1 71 ? 4.244 4.875 -4.917 1.00 88.31 71 PRO A CA 1
ATOM 569 C C . PRO A 1 71 ? 5.403 5.335 -5.810 1.00 88.31 71 PRO A C 1
ATOM 571 O O . PRO A 1 71 ? 5.603 4.803 -6.904 1.00 88.31 71 PRO A O 1
ATOM 574 N N . GLU A 1 72 ? 6.188 6.296 -5.326 1.00 86.50 72 GLU A N 1
ATOM 575 C CA . GLU A 1 72 ? 7.347 6.845 -6.044 1.00 86.50 72 GLU A CA 1
ATOM 576 C C . GLU A 1 72 ? 8.384 5.762 -6.375 1.00 86.50 72 GLU A C 1
ATOM 578 O O . GLU A 1 72 ? 8.897 5.702 -7.492 1.00 86.50 72 GLU A O 1
ATOM 583 N N . ASP A 1 73 ? 8.624 4.839 -5.446 1.00 84.44 73 ASP A N 1
ATOM 584 C CA . ASP A 1 73 ? 9.596 3.758 -5.619 1.00 84.44 73 ASP A CA 1
ATOM 585 C C . ASP A 1 73 ? 9.241 2.835 -6.785 1.00 84.44 73 ASP A C 1
ATOM 587 O O . ASP A 1 73 ? 10.108 2.463 -7.579 1.00 84.44 73 ASP A O 1
ATOM 591 N N . LEU A 1 74 ? 7.953 2.504 -6.931 1.00 87.00 74 LEU A N 1
ATOM 592 C CA . LEU A 1 74 ? 7.464 1.722 -8.066 1.00 87.00 74 LEU A CA 1
ATOM 593 C C . LEU A 1 74 ? 7.665 2.475 -9.380 1.00 87.00 74 LEU A C 1
ATOM 595 O O . LEU A 1 74 ? 8.106 1.886 -10.369 1.00 87.00 74 LEU A O 1
ATOM 599 N N . PHE A 1 75 ? 7.379 3.777 -9.385 1.00 86.44 75 PHE A N 1
ATOM 600 C CA . PHE A 1 75 ? 7.585 4.621 -10.558 1.00 86.44 75 PHE A CA 1
ATOM 601 C C . PHE A 1 75 ? 9.066 4.686 -10.949 1.00 86.44 75 PHE A C 1
ATOM 603 O O . PHE A 1 75 ? 9.412 4.611 -12.132 1.00 86.44 75 PHE A O 1
ATOM 610 N N . ARG A 1 76 ? 9.962 4.754 -9.962 1.00 84.00 76 ARG A N 1
ATOM 611 C CA . ARG A 1 76 ? 11.405 4.775 -10.189 1.00 84.00 76 ARG A CA 1
ATOM 612 C C . ARG A 1 76 ? 11.918 3.465 -10.780 1.00 84.00 76 ARG A C 1
ATOM 614 O O . ARG A 1 76 ? 12.650 3.512 -11.767 1.00 84.00 76 ARG A O 1
ATOM 621 N N . VAL A 1 77 ? 11.492 2.314 -10.247 1.00 83.94 77 VAL A N 1
ATOM 622 C CA . VAL A 1 77 ? 11.836 0.987 -10.799 1.00 83.94 77 VAL A CA 1
ATOM 623 C C . VAL A 1 77 ? 11.379 0.867 -12.254 1.00 83.94 77 VAL A C 1
ATOM 625 O O . VAL A 1 77 ? 12.150 0.444 -13.117 1.00 83.94 77 VAL A O 1
ATOM 628 N N . GLN A 1 78 ? 10.149 1.287 -12.555 1.00 84.94 78 GLN A N 1
ATOM 629 C CA . GLN A 1 78 ? 9.614 1.250 -13.919 1.00 84.94 78 GLN A CA 1
ATOM 630 C C . GLN A 1 78 ? 10.379 2.169 -14.867 1.00 84.94 78 GLN A C 1
ATOM 632 O O . GLN A 1 78 ? 10.708 1.766 -15.981 1.00 84.94 78 GLN A O 1
ATOM 637 N N . THR A 1 79 ? 10.705 3.381 -14.422 1.00 84.19 79 THR A N 1
ATOM 638 C CA . THR A 1 79 ? 11.453 4.352 -15.228 1.00 84.19 79 THR A CA 1
ATOM 639 C C . THR A 1 79 ? 12.883 3.878 -15.492 1.00 84.19 79 THR A C 1
ATOM 641 O O . THR A 1 79 ? 13.377 4.026 -16.608 1.00 84.19 79 THR A O 1
ATOM 644 N N . GLU A 1 80 ? 13.547 3.258 -14.509 1.00 81.31 80 GLU A N 1
ATOM 645 C CA . GLU A 1 80 ? 14.879 2.666 -14.691 1.00 81.31 80 GLU A CA 1
ATOM 646 C C . GLU A 1 80 ? 14.851 1.476 -15.661 1.00 81.31 80 GLU A C 1
ATOM 648 O O . GLU A 1 80 ? 15.765 1.305 -16.470 1.00 81.31 80 GLU A O 1
ATOM 653 N N . LEU A 1 81 ? 13.810 0.642 -15.604 1.00 81.12 81 LEU A N 1
ATOM 654 C CA . LEU A 1 81 ? 13.650 -0.454 -16.556 1.00 81.12 81 LEU A CA 1
ATOM 655 C C . LEU A 1 81 ? 13.399 0.091 -17.967 1.00 81.12 81 LEU A C 1
ATOM 657 O O . LEU A 1 81 ? 14.051 -0.323 -18.926 1.00 81.12 81 LEU A O 1
ATOM 661 N N . TYR A 1 82 ? 12.496 1.060 -18.087 1.00 81.25 82 TYR A N 1
ATOM 662 C CA . TYR A 1 82 ? 12.162 1.687 -19.357 1.00 81.25 82 TYR A CA 1
ATOM 663 C C . TYR A 1 82 ? 13.371 2.392 -19.984 1.00 81.25 82 TYR A C 1
ATOM 665 O O . TYR A 1 82 ? 13.605 2.239 -21.178 1.00 81.25 82 TYR A O 1
ATOM 673 N N . SER A 1 83 ? 14.200 3.090 -19.200 1.00 74.06 83 SER A N 1
ATOM 674 C CA . SER A 1 83 ? 15.398 3.763 -19.724 1.00 74.06 83 SER A CA 1
ATOM 675 C C . SER A 1 83 ? 16.424 2.795 -20.323 1.00 74.06 83 SER A C 1
ATOM 677 O O . SER A 1 83 ? 17.134 3.165 -21.256 1.00 74.06 83 SER A O 1
ATOM 679 N N . LYS A 1 84 ? 16.478 1.548 -19.836 1.00 70.88 84 LYS A N 1
ATOM 680 C CA . LYS A 1 84 ? 17.377 0.503 -20.353 1.00 70.88 84 LYS A CA 1
ATOM 681 C C . LYS A 1 84 ? 16.833 -0.198 -21.595 1.00 70.88 84 LYS A C 1
ATOM 683 O O . LYS A 1 84 ? 17.613 -0.529 -22.480 1.00 70.88 84 LYS A O 1
ATOM 688 N N . TYR A 1 85 ? 15.524 -0.440 -21.651 1.00 72.12 85 TYR A N 1
ATOM 689 C CA . TYR A 1 85 ? 14.912 -1.328 -22.650 1.00 72.12 85 TYR A CA 1
ATOM 690 C C . TYR A 1 85 ? 14.028 -0.615 -23.683 1.00 72.12 85 TYR A C 1
ATOM 692 O O . TYR A 1 85 ? 13.387 -1.271 -24.497 1.00 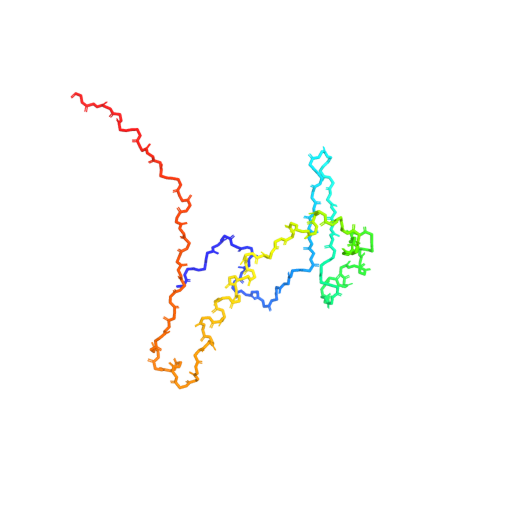72.12 85 TYR A O 1
ATOM 700 N N . ARG A 1 86 ? 13.989 0.722 -23.684 1.00 71.75 86 ARG A N 1
ATOM 701 C CA . ARG A 1 86 ? 13.262 1.510 -24.693 1.00 71.75 86 ARG A CA 1
ATOM 702 C C . ARG A 1 86 ? 13.974 1.590 -26.056 1.00 71.75 86 ARG A C 1
ATOM 704 O O . ARG A 1 86 ? 13.359 2.039 -27.019 1.00 71.75 86 ARG A O 1
ATOM 711 N N . LEU A 1 87 ? 15.243 1.200 -26.153 1.00 65.69 87 LEU A N 1
ATOM 712 C CA . LEU A 1 87 ? 15.981 1.211 -27.421 1.00 65.69 87 LEU A CA 1
ATOM 713 C C . LEU A 1 87 ? 15.727 -0.077 -28.212 1.00 65.69 87 LEU A C 1
ATOM 715 O O . LEU A 1 87 ? 15.659 -1.162 -27.634 1.00 65.69 87 LEU A O 1
ATOM 719 N N . GLU A 1 88 ? 15.625 0.051 -29.535 1.00 59.72 88 GLU A N 1
ATOM 720 C CA . GLU A 1 88 ? 15.627 -1.095 -30.446 1.00 59.72 88 GLU A CA 1
ATOM 721 C C . GLU A 1 88 ? 16.947 -1.866 -30.306 1.00 59.72 88 GLU A C 1
ATOM 723 O O . GLU A 1 88 ? 18.000 -1.289 -30.024 1.00 59.72 88 GLU A O 1
ATOM 728 N N . ALA A 1 89 ? 16.909 -3.187 -30.504 1.00 61.09 89 ALA A N 1
ATOM 729 C CA . ALA A 1 89 ? 18.058 -4.055 -30.232 1.00 61.09 89 ALA A CA 1
ATOM 730 C C . ALA A 1 89 ? 19.329 -3.648 -31.005 1.00 61.09 89 ALA A C 1
ATOM 732 O O . ALA A 1 89 ? 20.432 -3.837 -30.498 1.00 61.09 89 ALA A O 1
ATOM 733 N N . ALA A 1 90 ? 19.177 -3.066 -32.200 1.00 62.50 90 ALA A N 1
ATOM 734 C CA . ALA A 1 90 ? 20.284 -2.544 -33.000 1.00 62.50 90 ALA A CA 1
ATOM 735 C C . ALA A 1 90 ? 20.970 -1.328 -32.341 1.00 62.50 90 ALA A C 1
ATOM 737 O O . ALA A 1 90 ? 22.195 -1.274 -32.291 1.00 62.50 90 ALA A O 1
ATOM 738 N N . ASP A 1 91 ? 20.197 -0.413 -31.752 1.00 58.41 91 ASP A N 1
ATOM 739 C CA . ASP A 1 91 ? 20.699 0.824 -31.136 1.00 58.41 91 ASP A CA 1
ATOM 740 C C . ASP A 1 91 ? 21.231 0.600 -29.706 1.00 58.41 91 ASP A C 1
ATOM 742 O O . ASP A 1 91 ? 22.070 1.355 -29.206 1.00 58.41 91 ASP A O 1
ATOM 746 N N . PHE A 1 92 ? 20.779 -0.467 -29.036 1.00 56.81 92 PHE A N 1
ATOM 747 C CA . PHE A 1 92 ? 21.234 -0.846 -27.694 1.00 56.81 92 PHE A CA 1
ATOM 748 C C . PHE A 1 92 ? 22.728 -1.214 -27.654 1.00 56.81 92 PHE A C 1
ATOM 750 O O . PHE A 1 92 ? 23.435 -0.838 -26.713 1.00 56.81 92 PHE A O 1
ATOM 757 N N . PHE A 1 93 ? 23.231 -1.927 -28.671 1.00 59.25 93 PHE A N 1
ATOM 758 C CA . PHE A 1 93 ? 24.644 -2.322 -28.737 1.00 59.25 93 PHE A CA 1
ATOM 759 C C . PHE A 1 93 ? 25.570 -1.162 -29.126 1.00 59.25 93 PHE A C 1
ATOM 761 O O . PHE A 1 93 ? 26.705 -1.115 -28.646 1.00 59.25 93 PHE A O 1
ATOM 768 N N . ASP A 1 94 ? 25.066 -0.189 -29.890 1.00 64.88 94 ASP A N 1
ATOM 769 C CA . ASP A 1 94 ? 25.827 0.988 -30.327 1.00 64.88 94 ASP A CA 1
ATOM 770 C C . ASP A 1 94 ? 25.930 2.091 -29.256 1.00 64.88 94 ASP A C 1
ATOM 772 O O . ASP A 1 94 ? 26.691 3.046 -29.423 1.00 64.88 94 ASP A O 1
ATOM 776 N N . ARG A 1 95 ? 25.217 1.958 -28.121 1.00 56.56 95 ARG A N 1
ATOM 777 C CA . ARG A 1 95 ? 25.229 2.890 -26.967 1.00 56.56 95 ARG A CA 1
ATOM 778 C C . ARG A 1 95 ? 24.972 4.365 -27.326 1.00 56.56 95 ARG A C 1
ATOM 780 O O . ARG A 1 95 ? 25.299 5.254 -26.538 1.00 56.56 95 ARG A O 1
ATOM 787 N N . GLN A 1 96 ? 24.369 4.649 -28.478 1.00 50.22 96 GLN A N 1
ATOM 788 C CA . GLN A 1 96 ? 23.970 6.001 -28.869 1.00 50.22 96 GLN A CA 1
ATOM 789 C C . GLN A 1 96 ? 22.528 6.261 -28.407 1.00 50.22 96 GLN A C 1
ATOM 791 O O . GLN A 1 96 ? 21.630 5.481 -28.698 1.00 50.22 96 GLN A O 1
ATOM 796 N N . GLY A 1 97 ? 22.293 7.352 -27.666 1.00 55.12 97 GLY A N 1
ATOM 797 C CA . GLY A 1 97 ? 20.936 7.793 -27.293 1.00 55.12 97 GLY A CA 1
ATOM 798 C C . GLY A 1 97 ? 20.420 7.379 -25.907 1.00 55.12 97 GLY A C 1
ATOM 799 O O . GLY A 1 97 ? 19.230 7.538 -25.639 1.00 55.12 97 GLY A O 1
ATOM 800 N N . ALA A 1 98 ? 21.277 6.890 -25.002 1.00 50.34 98 ALA A N 1
ATOM 801 C CA . ALA A 1 98 ? 20.867 6.594 -23.627 1.00 50.34 98 ALA A CA 1
ATOM 802 C C . ALA A 1 98 ? 20.381 7.867 -22.900 1.00 50.34 98 ALA A C 1
ATOM 804 O O . ALA A 1 98 ? 21.129 8.834 -22.741 1.00 50.34 98 ALA A O 1
ATOM 805 N N . TRP A 1 99 ? 19.126 7.864 -22.444 1.00 53.06 99 TRP A N 1
ATOM 806 C CA . TRP A 1 99 ? 18.573 8.935 -21.615 1.00 53.06 99 TRP A CA 1
ATOM 807 C C . TRP A 1 99 ? 19.237 8.919 -20.235 1.00 53.06 99 TRP A C 1
ATOM 809 O O . TRP A 1 99 ? 19.224 7.903 -19.540 1.00 53.06 99 TRP A O 1
ATOM 819 N N . SER A 1 100 ? 19.788 10.058 -19.817 1.00 56.03 100 SER A N 1
ATOM 820 C CA . SER A 1 100 ? 20.215 10.256 -18.432 1.00 56.03 100 SER A CA 1
ATOM 821 C C . SER A 1 100 ? 19.000 10.669 -17.607 1.00 56.03 100 SER A C 1
ATOM 823 O O . SER A 1 100 ? 18.380 11.696 -17.887 1.00 56.03 100 SER A O 1
ATOM 825 N N . VAL A 1 101 ? 18.627 9.861 -16.614 1.00 54.72 101 VAL A N 1
ATOM 826 C CA . VAL A 1 101 ? 17.549 10.207 -15.680 1.00 54.72 101 VAL A CA 1
ATOM 827 C C . VAL A 1 101 ? 17.992 11.432 -14.880 1.00 54.72 101 VAL A C 1
ATOM 829 O O . VAL A 1 101 ? 19.040 11.407 -14.228 1.00 54.72 101 VAL A O 1
ATOM 832 N N . ALA A 1 102 ? 17.207 12.510 -14.949 1.00 55.19 102 ALA A N 1
ATOM 833 C CA . ALA A 1 102 ? 17.473 13.726 -14.192 1.00 55.19 102 ALA A CA 1
ATOM 834 C C . ALA A 1 102 ? 17.571 13.394 -12.696 1.00 55.19 102 ALA A C 1
ATOM 836 O O . ALA A 1 102 ? 16.693 12.737 -12.137 1.00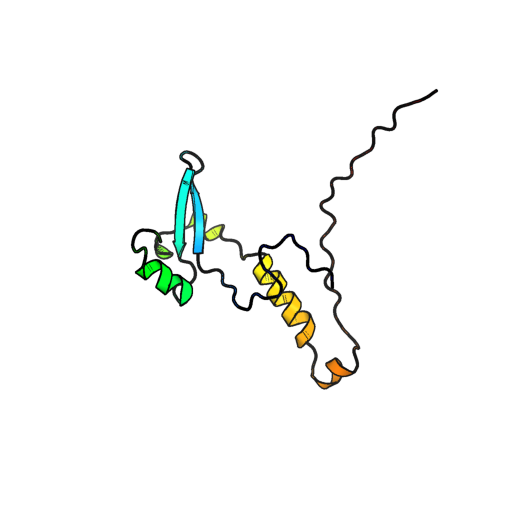 55.19 102 ALA A O 1
ATOM 837 N N . GLN A 1 103 ? 18.656 13.826 -12.055 1.00 53.97 103 GLN A N 1
ATOM 838 C CA . GLN A 1 103 ? 18.779 13.738 -10.604 1.00 53.97 103 GLN A CA 1
ATOM 839 C C . GLN A 1 103 ? 17.754 14.693 -9.987 1.00 53.97 103 GLN A C 1
ATOM 841 O O . GLN A 1 103 ? 17.625 15.832 -10.445 1.00 53.97 103 GLN A O 1
ATOM 846 N N . ALA A 1 104 ? 17.011 14.225 -8.982 1.00 45.00 104 ALA A N 1
ATOM 847 C CA . ALA A 1 104 ? 16.076 15.068 -8.249 1.00 45.00 104 ALA A CA 1
ATOM 848 C C . ALA A 1 104 ? 16.790 16.335 -7.730 1.00 45.00 104 ALA A C 1
ATOM 850 O O . ALA A 1 104 ? 17.981 16.272 -7.398 1.00 45.00 104 ALA A O 1
ATOM 851 N N . PRO A 1 105 ? 16.101 17.491 -7.663 1.00 49.44 105 PRO A N 1
ATOM 852 C CA . PRO A 1 105 ? 16.678 18.690 -7.072 1.00 49.44 105 PRO A CA 1
ATOM 853 C C . PRO A 1 105 ? 17.125 18.381 -5.641 1.00 49.44 105 PRO A C 1
ATOM 855 O O . PRO A 1 105 ? 16.412 17.728 -4.882 1.00 49.44 105 PRO A O 1
ATOM 858 N N . SER A 1 106 ? 18.321 18.838 -5.276 1.00 50.12 106 SER A N 1
ATOM 859 C CA . SER A 1 106 ? 18.867 18.654 -3.935 1.00 50.12 106 SER A CA 1
ATOM 860 C C . SER A 1 106 ? 17.908 19.248 -2.896 1.00 50.12 106 SER A C 1
ATOM 862 O O . SER A 1 106 ? 17.794 20.468 -2.806 1.00 50.12 106 SER A O 1
ATOM 864 N N . ILE A 1 107 ? 17.261 18.401 -2.088 1.00 55.53 107 ILE A N 1
ATOM 865 C CA . ILE A 1 107 ? 16.416 18.802 -0.941 1.00 55.53 107 ILE A CA 1
ATOM 866 C C . ILE A 1 107 ? 17.295 19.219 0.256 1.00 55.53 107 ILE A C 1
ATOM 868 O O . ILE A 1 107 ? 16.816 19.369 1.371 1.00 55.53 107 ILE A O 1
ATOM 872 N N . ALA A 1 108 ? 18.602 19.421 0.066 1.00 49.03 108 ALA A N 1
ATOM 873 C CA . ALA A 1 108 ? 19.443 19.977 1.113 1.00 49.03 108 ALA A CA 1
ATOM 874 C C . ALA A 1 108 ? 19.015 21.439 1.348 1.00 49.03 108 ALA A C 1
ATOM 876 O O . ALA A 1 108 ? 19.224 22.269 0.453 1.00 49.03 108 ALA A O 1
ATOM 877 N N . PRO A 1 109 ? 18.419 21.790 2.507 1.00 46.47 109 PRO A N 1
ATOM 878 C CA . PRO A 1 109 ? 18.245 23.190 2.841 1.00 46.47 109 PRO A CA 1
ATOM 879 C C . PRO A 1 109 ? 19.639 23.809 2.859 1.00 46.47 109 PRO A C 1
ATOM 881 O O . PRO A 1 109 ? 20.549 23.306 3.520 1.00 46.47 109 PRO A O 1
ATOM 884 N N . ARG A 1 110 ? 19.826 24.879 2.085 1.00 51.31 110 ARG A N 1
ATOM 885 C CA . ARG A 1 110 ? 21.037 25.690 2.150 1.00 51.31 110 ARG A CA 1
ATOM 886 C C . ARG A 1 110 ? 21.145 26.189 3.588 1.00 51.31 110 ARG A C 1
ATOM 888 O O . ARG A 1 110 ? 20.421 27.100 3.971 1.00 51.31 110 ARG A O 1
ATOM 895 N N . SER A 1 111 ? 22.014 25.579 4.387 1.00 48.72 111 SER A N 1
ATOM 896 C CA . SER A 1 111 ? 22.423 26.158 5.657 1.00 48.72 111 SER A CA 1
ATOM 897 C C . SER A 1 111 ? 23.219 27.415 5.319 1.00 48.72 111 SER A C 1
ATOM 899 O O . SER A 1 111 ? 24.406 27.339 4.997 1.00 48.72 111 SER A O 1
ATOM 901 N N . GLU A 1 112 ? 22.541 28.560 5.298 1.00 45.97 112 GLU A N 1
ATOM 902 C CA . GLU A 1 112 ? 23.183 29.867 5.335 1.00 45.97 112 GLU A CA 1
ATOM 903 C C . GLU A 1 112 ? 24.004 29.916 6.623 1.00 45.97 112 GLU A C 1
ATOM 905 O O . GLU A 1 112 ? 23.475 30.026 7.729 1.00 45.97 112 GLU A O 1
ATOM 910 N N . GLY A 1 113 ? 25.312 29.708 6.472 1.00 41.59 113 GLY A N 1
ATOM 911 C CA . GLY A 1 113 ? 26.270 29.886 7.543 1.00 41.59 113 GLY A CA 1
ATOM 912 C C . GLY A 1 113 ? 26.200 31.332 8.001 1.00 41.59 113 GLY A C 1
ATOM 913 O O . GLY A 1 113 ? 26.483 32.246 7.230 1.00 41.59 113 GLY A O 1
ATOM 914 N N . ALA A 1 114 ? 25.806 31.518 9.257 1.00 47.88 114 ALA A N 1
ATOM 915 C CA . ALA A 1 114 ? 26.077 32.730 9.996 1.00 47.88 114 ALA A CA 1
ATOM 916 C C . ALA A 1 114 ? 27.600 32.916 10.031 1.00 47.88 114 ALA A C 1
ATOM 918 O O . ALA A 1 114 ? 28.285 32.286 10.836 1.00 47.88 114 ALA A O 1
ATOM 919 N N . ASP A 1 115 ? 28.123 33.736 9.119 1.00 44.03 115 ASP A N 1
ATOM 920 C CA . ASP A 1 115 ? 29.503 34.198 9.178 1.00 44.03 115 ASP A CA 1
ATOM 921 C C . ASP A 1 115 ? 29.594 35.226 10.306 1.00 44.03 115 ASP A C 1
ATOM 923 O O . ASP A 1 115 ? 29.240 36.402 10.192 1.00 44.03 115 ASP A O 1
ATOM 927 N N . THR A 1 116 ? 29.947 34.698 11.469 1.00 41.66 116 THR A N 1
ATOM 928 C CA . THR A 1 116 ? 30.312 35.436 12.663 1.00 41.66 116 THR A CA 1
ATOM 929 C C . THR A 1 116 ? 31.535 36.298 12.379 1.00 41.66 116 THR A C 1
ATOM 931 O O . THR A 1 116 ? 32.611 35.789 12.078 1.00 41.66 116 THR A O 1
ATOM 934 N N . ALA A 1 117 ? 31.354 37.605 12.550 1.00 43.16 117 ALA A N 1
ATOM 935 C CA . ALA A 1 117 ? 32.397 38.617 12.608 1.00 43.16 117 ALA A CA 1
ATOM 936 C C . ALA A 1 117 ? 33.589 38.223 13.494 1.00 43.16 117 ALA A C 1
ATOM 938 O O . ALA A 1 117 ? 33.359 37.840 14.638 1.00 43.16 117 ALA A O 1
ATOM 939 N N . VAL A 1 118 ? 34.821 38.448 13.010 1.00 41.03 118 VAL A N 1
ATOM 940 C CA . VAL A 1 118 ? 36.035 38.753 13.804 1.00 41.03 118 VAL A CA 1
ATOM 941 C C . VAL A 1 118 ? 37.115 39.354 12.873 1.00 41.03 118 VAL A C 1
ATOM 943 O O . VAL A 1 118 ? 37.222 38.873 11.743 1.00 41.03 118 VAL A O 1
ATOM 946 N N . PRO A 1 119 ? 38.046 40.220 13.323 1.00 45.50 119 PRO A N 1
ATOM 947 C CA . PRO A 1 119 ? 37.991 41.321 14.296 1.00 45.50 119 PRO A CA 1
ATOM 948 C C . PRO A 1 119 ? 38.052 42.723 13.649 1.00 45.50 119 PRO A C 1
ATOM 950 O O . PRO A 1 119 ? 38.635 42.869 12.551 1.00 45.50 119 PRO A O 1
#